Protein AF-A0A3B9I034-F1 (afdb_monomer)

Structure (mmCIF, N/CA/C/O backbone):
data_AF-A0A3B9I034-F1
#
_entry.id   AF-A0A3B9I034-F1
#
loop_
_atom_site.group_PDB
_atom_site.id
_atom_site.type_symbol
_atom_site.label_atom_id
_atom_site.label_alt_id
_atom_site.label_comp_id
_atom_site.label_asym_id
_atom_site.label_entity_id
_atom_site.label_seq_id
_atom_site.pdbx_PDB_ins_code
_atom_site.Cartn_x
_atom_site.Cartn_y
_atom_site.Cartn_z
_atom_site.occupancy
_atom_site.B_iso_or_equiv
_atom_site.auth_seq_id
_atom_site.auth_comp_id
_atom_site.auth_asym_id
_atom_site.auth_atom_id
_atom_site.pdbx_PDB_model_num
ATOM 1 N N . ALA A 1 1 ? -2.185 0.206 -6.070 1.00 97.25 1 ALA A N 1
ATOM 2 C CA . ALA A 1 1 ? -1.815 -0.598 -7.250 1.00 97.25 1 ALA A CA 1
ATOM 3 C C . ALA A 1 1 ? -1.670 -2.050 -6.817 1.00 97.25 1 ALA A C 1
ATOM 5 O O . ALA A 1 1 ? -1.694 -2.311 -5.619 1.00 97.25 1 ALA A O 1
ATOM 6 N N . ASP A 1 2 ? -1.545 -2.965 -7.762 1.00 98.00 2 ASP A N 1
ATOM 7 C CA . ASP A 1 2 ? -1.451 -4.414 -7.565 1.00 98.00 2 ASP A CA 1
ATOM 8 C C . ASP A 1 2 ? -0.141 -5.010 -8.117 1.00 98.00 2 ASP A C 1
ATOM 10 O O . ASP A 1 2 ? 0.237 -6.121 -7.755 1.00 98.00 2 ASP A O 1
ATOM 14 N N . HIS A 1 3 ? 0.603 -4.255 -8.923 1.00 98.62 3 HIS A N 1
ATOM 15 C CA . HIS A 1 3 ? 1.964 -4.574 -9.358 1.00 98.62 3 HIS A CA 1
ATOM 16 C C . HIS A 1 3 ? 2.679 -3.314 -9.883 1.00 98.62 3 HIS A C 1
ATOM 18 O O . HIS A 1 3 ? 2.119 -2.214 -9.846 1.00 98.62 3 HIS A O 1
ATOM 24 N N . GLY A 1 4 ? 3.919 -3.484 -10.355 1.00 98.56 4 GLY A N 1
ATOM 25 C CA . GLY A 1 4 ? 4.657 -2.493 -11.136 1.00 98.56 4 GLY A CA 1
ATOM 26 C C . GLY A 1 4 ? 4.516 -2.733 -12.640 1.00 98.56 4 GLY A C 1
ATOM 27 O O . GLY A 1 4 ? 4.176 -3.834 -13.083 1.00 98.56 4 GLY A O 1
ATOM 28 N N . CYS A 1 5 ? 4.766 -1.696 -13.431 1.00 98.56 5 CYS A N 1
ATOM 29 C CA . CYS A 1 5 ? 4.877 -1.788 -14.886 1.00 98.56 5 CYS A CA 1
ATOM 30 C C . CYS A 1 5 ? 5.828 -0.686 -15.369 1.00 98.56 5 CYS A C 1
ATOM 32 O O . CYS A 1 5 ? 5.402 0.309 -15.959 1.00 98.56 5 CYS A O 1
ATOM 34 N N . ASP A 1 6 ? 7.106 -0.829 -15.021 1.00 98.56 6 ASP A N 1
ATOM 35 C CA . ASP A 1 6 ? 8.143 0.167 -15.294 1.00 98.56 6 ASP A CA 1
ATOM 36 C C . ASP A 1 6 ? 8.304 0.403 -16.814 1.00 98.56 6 ASP A C 1
ATOM 38 O O . ASP A 1 6 ? 8.723 -0.506 -17.537 1.00 98.56 6 ASP A O 1
ATOM 42 N N . PRO A 1 7 ? 8.014 1.621 -17.320 1.00 98.12 7 PRO A N 1
ATOM 43 C CA . PRO A 1 7 ? 8.079 1.934 -18.748 1.00 98.12 7 PRO A CA 1
ATOM 44 C C . PRO A 1 7 ? 9.512 1.987 -19.301 1.00 98.12 7 PRO A C 1
ATOM 46 O O . PRO A 1 7 ? 9.699 2.110 -20.511 1.00 98.12 7 PRO A O 1
ATOM 49 N N . THR A 1 8 ? 10.525 1.934 -18.435 1.00 98.25 8 THR A N 1
ATOM 50 C CA . THR A 1 8 ? 11.944 1.862 -18.802 1.00 98.25 8 THR A CA 1
ATOM 51 C C . THR A 1 8 ? 12.485 0.430 -18.764 1.00 98.25 8 THR A C 1
ATOM 53 O O . THR A 1 8 ? 13.611 0.184 -19.209 1.00 98.25 8 THR A O 1
ATOM 56 N N . TYR A 1 9 ? 11.690 -0.532 -18.279 1.00 98.00 9 TYR A N 1
ATOM 57 C CA . TYR A 1 9 ? 12.058 -1.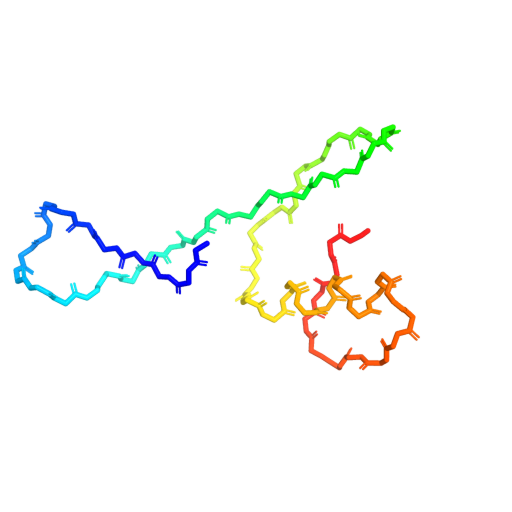942 -18.255 1.00 98.00 9 TYR A CA 1
ATOM 58 C C . TYR A 1 9 ? 11.948 -2.565 -19.650 1.00 98.00 9 TYR A C 1
ATOM 60 O O . TYR A 1 9 ? 11.119 -2.196 -20.479 1.00 98.00 9 TYR A O 1
ATOM 68 N N . LYS A 1 10 ? 12.812 -3.541 -19.932 1.00 98.25 10 LYS A N 1
ATOM 69 C CA . LYS A 1 10 ? 12.811 -4.253 -21.215 1.00 98.25 10 LYS A CA 1
ATOM 70 C C . LYS A 1 10 ? 11.610 -5.201 -21.326 1.00 98.25 10 LYS A C 1
ATOM 72 O O . LYS A 1 10 ? 11.292 -5.913 -20.378 1.00 98.25 10 LYS A O 1
ATOM 77 N N . GLY A 1 11 ? 11.038 -5.315 -22.524 1.00 97.81 11 GLY A N 1
ATOM 78 C CA . GLY A 1 11 ? 9.912 -6.214 -22.799 1.00 97.81 11 GLY A CA 1
ATOM 79 C C . GLY A 1 11 ? 8.558 -5.516 -22.662 1.00 97.81 11 GLY A C 1
ATOM 80 O O . GLY A 1 11 ? 8.458 -4.318 -22.895 1.00 97.81 11 GLY A O 1
ATOM 81 N N . SER A 1 12 ? 7.512 -6.286 -22.360 1.00 97.88 12 SER A N 1
ATOM 82 C CA . SER A 1 12 ? 6.128 -5.788 -22.229 1.00 97.88 12 SER A CA 1
ATOM 83 C C . SER A 1 12 ? 5.351 -6.443 -21.079 1.00 97.88 12 SER A C 1
ATOM 85 O O . SER A 1 12 ? 4.137 -6.292 -20.996 1.00 97.88 12 SER A O 1
ATOM 87 N N . ASP A 1 13 ? 6.049 -7.181 -20.211 1.00 98.50 13 ASP A N 1
ATOM 88 C CA . ASP A 1 13 ? 5.461 -7.811 -19.027 1.00 98.50 13 ASP A CA 1
ATOM 89 C C . ASP A 1 13 ? 5.604 -6.899 -17.798 1.00 98.50 13 ASP A C 1
ATOM 91 O O . ASP A 1 13 ? 6.380 -5.939 -17.800 1.00 98.50 13 ASP A O 1
ATOM 95 N N . HIS A 1 14 ? 4.858 -7.203 -16.742 1.00 98.69 14 HIS A N 1
ATOM 96 C CA . HIS A 1 14 ? 4.876 -6.465 -15.484 1.00 98.69 14 HIS A CA 1
ATOM 97 C C . HIS A 1 14 ? 6.215 -6.581 -14.739 1.00 98.69 14 HIS A C 1
ATOM 99 O O . HIS A 1 14 ? 6.969 -7.546 -14.876 1.00 98.69 14 HIS A O 1
ATOM 105 N N . THR A 1 15 ? 6.470 -5.619 -13.853 1.00 98.44 15 THR A N 1
ATOM 106 C CA . THR A 1 15 ? 7.616 -5.610 -12.936 1.00 98.44 15 THR A CA 1
ATOM 107 C C . THR A 1 15 ? 7.186 -5.930 -11.504 1.00 98.44 15 THR A C 1
ATOM 109 O O . THR A 1 15 ? 6.100 -5.572 -11.034 1.00 98.44 15 THR A O 1
ATOM 112 N N . ARG A 1 16 ? 8.054 -6.638 -10.768 1.00 98.25 16 ARG A N 1
ATOM 113 C CA . ARG A 1 16 ? 7.813 -6.996 -9.364 1.00 98.25 16 ARG A CA 1
ATOM 114 C C . ARG A 1 16 ? 8.212 -5.839 -8.449 1.00 98.25 16 ARG A C 1
ATOM 116 O O . ARG A 1 16 ? 9.343 -5.780 -7.979 1.00 98.25 16 ARG A O 1
ATOM 123 N N . GLU A 1 17 ? 7.264 -4.950 -8.178 1.00 98.44 17 GLU A N 1
ATOM 124 C CA . GLU A 1 17 ? 7.473 -3.756 -7.352 1.00 98.44 17 GLU A CA 1
ATOM 125 C C . GLU A 1 17 ? 6.598 -3.751 -6.094 1.00 98.44 17 GLU A C 1
ATOM 127 O O . GLU A 1 17 ? 5.514 -4.341 -6.058 1.00 98.44 17 GLU A O 1
ATOM 132 N N . ALA A 1 18 ? 7.069 -3.058 -5.055 1.00 98.00 18 ALA A N 1
ATOM 133 C CA . ALA A 1 18 ? 6.211 -2.669 -3.943 1.00 98.00 18 ALA A CA 1
ATOM 134 C C . ALA A 1 18 ? 5.212 -1.604 -4.418 1.00 98.00 18 ALA A C 1
ATOM 136 O O . ALA A 1 18 ? 5.556 -0.726 -5.205 1.00 98.00 18 ALA A O 1
ATOM 137 N N . VAL A 1 19 ? 3.980 -1.656 -3.914 1.00 98.31 19 VAL A N 1
ATOM 138 C CA . VAL A 1 19 ? 2.922 -0.702 -4.276 1.00 98.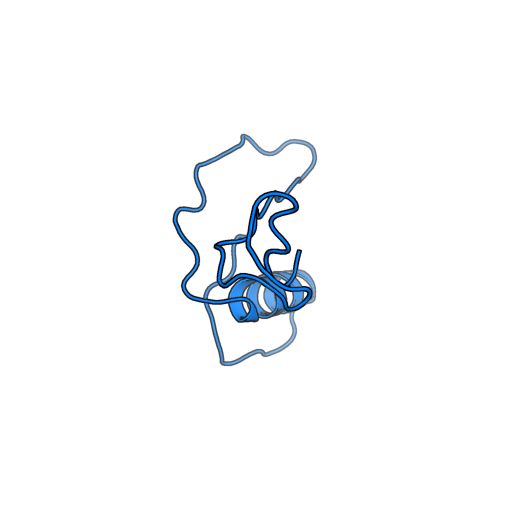31 19 VAL A CA 1
ATOM 139 C C . VAL A 1 19 ? 2.644 0.256 -3.115 1.00 98.31 19 VAL A C 1
ATOM 141 O O . VAL A 1 19 ? 2.717 -0.157 -1.954 1.00 98.31 19 VAL A O 1
ATOM 144 N N . PRO A 1 20 ? 2.296 1.525 -3.385 1.00 97.62 20 PRO A N 1
ATOM 145 C CA . PRO A 1 20 ? 1.972 2.470 -2.326 1.00 97.62 20 PRO A CA 1
ATOM 146 C C . PRO A 1 20 ? 0.634 2.123 -1.661 1.00 97.62 20 PRO A C 1
ATOM 148 O O . PRO A 1 20 ? -0.323 1.720 -2.328 1.00 97.62 20 PRO A O 1
ATOM 151 N N . MET A 1 21 ? 0.552 2.362 -0.351 1.00 96.88 21 MET A N 1
ATOM 152 C CA . MET A 1 21 ? -0.685 2.312 0.427 1.00 96.88 21 MET A CA 1
ATOM 153 C C . MET A 1 21 ? -0.859 3.633 1.175 1.00 96.88 21 MET A C 1
ATOM 155 O O . MET A 1 21 ? -0.055 3.979 2.035 1.00 96.88 21 MET A O 1
ATOM 159 N N . LEU A 1 22 ? -1.926 4.364 0.849 1.00 96.81 22 LEU A N 1
ATOM 160 C CA . LEU A 1 22 ? -2.331 5.584 1.542 1.00 96.81 22 LEU A CA 1
ATOM 161 C C . LEU A 1 22 ? -3.708 5.349 2.160 1.00 96.81 22 LEU A C 1
ATOM 163 O O . LEU A 1 22 ? -4.643 4.962 1.462 1.00 96.81 22 LEU A O 1
ATOM 167 N N . VAL A 1 23 ? -3.827 5.583 3.466 1.00 95.88 23 VAL A N 1
ATOM 168 C CA . VAL A 1 23 ? -5.088 5.464 4.207 1.00 95.88 23 VAL A CA 1
ATOM 169 C C . VAL A 1 23 ? -5.441 6.830 4.769 1.00 95.88 23 VAL A C 1
ATOM 171 O O . VAL A 1 23 ? -4.631 7.455 5.450 1.00 95.88 23 VAL A O 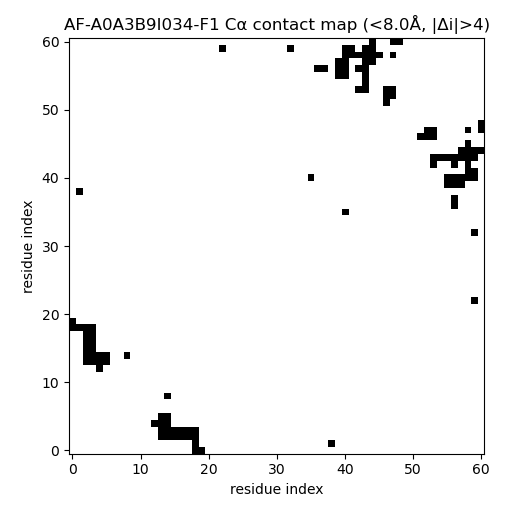1
ATOM 174 N N . TYR A 1 24 ? -6.655 7.293 4.488 1.00 95.62 24 TYR A N 1
ATOM 175 C CA . TYR A 1 24 ? -7.145 8.584 4.948 1.00 95.62 24 TYR A CA 1
ATOM 176 C C . TYR A 1 24 ? -8.373 8.413 5.838 1.00 95.62 24 TYR A C 1
ATOM 178 O O . TYR A 1 24 ? -9.312 7.698 5.495 1.00 95.62 24 TYR A O 1
ATOM 186 N N . GLN A 1 25 ? -8.381 9.129 6.961 1.00 93.25 25 GLN A N 1
ATOM 187 C CA . GLN A 1 25 ? -9.537 9.270 7.833 1.00 93.25 25 GLN A CA 1
ATOM 188 C C . GLN A 1 25 ? -9.624 10.721 8.308 1.00 93.25 25 GLN A C 1
ATOM 190 O O . GLN A 1 25 ? -8.667 11.272 8.856 1.00 93.25 25 GLN A O 1
ATOM 195 N N . ARG A 1 26 ? -10.791 11.345 8.122 1.00 96.56 26 ARG A N 1
ATOM 196 C CA . ARG A 1 26 ? -11.025 12.722 8.565 1.00 96.56 26 ARG A CA 1
ATOM 197 C C . ARG A 1 26 ? -10.831 12.838 10.080 1.00 96.56 26 ARG A C 1
ATOM 199 O O . ARG A 1 26 ? -11.371 12.038 10.837 1.00 96.56 26 ARG A O 1
ATOM 206 N N . GLY A 1 27 ? -10.094 13.864 10.507 1.00 96.19 27 GLY A N 1
ATOM 207 C CA . GLY A 1 27 ? -9.865 14.156 11.926 1.00 96.19 27 GLY A CA 1
ATOM 208 C C . GLY A 1 27 ? -8.835 13.253 12.608 1.00 96.19 27 GLY A C 1
ATOM 209 O O . GLY A 1 27 ? -8.707 13.312 13.827 1.00 96.19 27 GLY A O 1
ATOM 210 N N . ARG A 1 28 ? -8.099 12.430 11.851 1.00 93.25 28 ARG A N 1
ATOM 211 C CA . ARG A 1 28 ? -7.057 11.552 12.387 1.00 93.25 28 ARG A CA 1
ATOM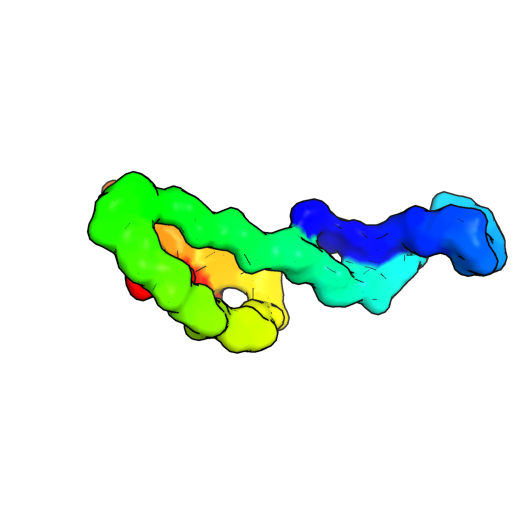 212 C C . ARG A 1 28 ? -5.675 12.038 11.960 1.00 93.25 28 ARG A C 1
ATOM 214 O O . ARG A 1 28 ? -5.455 12.329 10.787 1.00 93.25 28 ARG A O 1
ATOM 221 N N . THR A 1 29 ? -4.746 12.123 12.911 1.00 95.81 29 THR A N 1
ATOM 222 C CA . THR A 1 29 ? -3.343 12.442 12.619 1.00 95.81 29 THR A CA 1
ATOM 223 C C . THR A 1 29 ? -2.714 11.296 11.833 1.00 95.81 29 THR A C 1
ATOM 225 O O . THR A 1 29 ? -2.890 10.128 12.188 1.00 95.81 29 THR A O 1
ATOM 228 N N . GLY A 1 30 ? -1.990 11.630 10.763 1.00 95.56 30 GLY A N 1
ATOM 229 C CA . GLY A 1 30 ? -1.244 10.650 9.981 1.00 95.56 30 GLY A CA 1
ATOM 230 C C . GLY A 1 30 ? -0.163 9.966 10.818 1.00 95.56 30 GLY A C 1
ATOM 231 O O . GLY A 1 30 ? 0.424 10.574 11.713 1.00 95.56 30 GLY A O 1
ATOM 232 N N . LYS A 1 31 ? 0.101 8.697 10.514 1.00 95.06 31 LYS A N 1
ATOM 233 C CA . LYS A 1 31 ? 1.205 7.922 11.085 1.00 95.06 31 LYS A CA 1
ATOM 234 C C . LYS A 1 31 ? 1.845 7.073 9.996 1.00 95.06 31 LYS A C 1
ATOM 236 O O . LYS A 1 31 ? 1.183 6.740 9.012 1.00 95.06 31 LYS A O 1
ATOM 241 N N . ASP A 1 32 ? 3.102 6.704 10.204 1.00 96.50 32 ASP A N 1
ATOM 242 C CA . ASP A 1 32 ? 3.746 5.679 9.392 1.00 96.50 32 ASP A CA 1
ATOM 243 C C . ASP A 1 32 ? 3.059 4.323 9.639 1.00 96.50 32 ASP A C 1
ATOM 245 O O . ASP A 1 32 ? 2.860 3.912 10.786 1.00 96.50 32 ASP A O 1
ATOM 249 N N . LEU A 1 33 ? 2.641 3.660 8.559 1.00 95.50 33 LEU A N 1
ATOM 250 C CA . LEU A 1 33 ? 2.009 2.336 8.594 1.00 95.50 33 LEU A CA 1
ATOM 251 C C . LEU A 1 33 ? 3.029 1.196 8.451 1.00 95.50 33 LEU A C 1
ATOM 253 O O . LEU A 1 33 ? 2.642 0.024 8.552 1.00 95.50 33 LEU A O 1
ATOM 257 N N . GLY A 1 34 ? 4.299 1.537 8.217 1.00 96.38 34 GLY A N 1
ATOM 258 C CA . GLY A 1 34 ? 5.376 0.611 7.910 1.00 96.38 34 GLY A CA 1
ATOM 259 C C . GLY A 1 34 ? 5.188 -0.102 6.571 1.00 96.38 34 GLY A C 1
ATOM 260 O O . GLY A 1 34 ? 4.227 0.114 5.828 1.00 96.38 34 GLY A O 1
ATOM 261 N N . ILE A 1 35 ? 6.118 -1.008 6.273 1.00 97.00 35 ILE A N 1
ATOM 262 C CA . ILE A 1 35 ? 6.008 -1.900 5.117 1.00 97.00 35 ILE A CA 1
ATOM 263 C C . ILE A 1 35 ? 4.977 -2.985 5.431 1.00 97.00 35 ILE A C 1
ATOM 265 O O . ILE A 1 35 ? 5.073 -3.682 6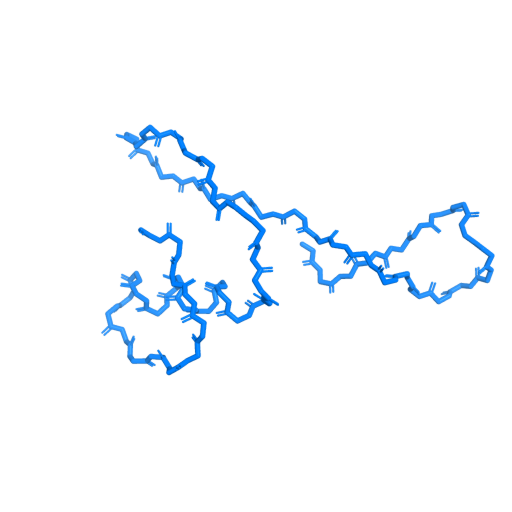.443 1.00 97.00 35 ILE A O 1
ATOM 269 N N . ARG A 1 36 ? 3.990 -3.139 4.547 1.00 96.75 36 ARG A N 1
ATOM 270 C CA . ARG A 1 36 ? 2.962 -4.178 4.667 1.00 96.75 36 ARG A CA 1
ATOM 271 C C . ARG A 1 36 ? 3.485 -5.496 4.112 1.00 96.75 36 ARG A C 1
ATOM 273 O O . ARG A 1 36 ? 4.168 -5.509 3.092 1.00 96.75 36 ARG A O 1
ATOM 280 N N . GLN A 1 37 ? 3.147 -6.604 4.768 1.00 94.44 37 GLN A N 1
ATOM 281 C CA . GLN A 1 37 ? 3.637 -7.935 4.378 1.00 94.44 37 GLN A CA 1
ATOM 282 C C . GLN A 1 37 ? 2.983 -8.445 3.087 1.00 94.44 37 GLN A C 1
ATOM 284 O O . GLN A 1 37 ? 3.585 -9.211 2.339 1.00 94.44 37 GLN A O 1
ATOM 289 N N . GLY A 1 38 ? 1.758 -8.004 2.807 1.00 95.88 38 GLY A N 1
ATOM 290 C CA . GLY A 1 38 ? 1.052 -8.356 1.586 1.00 95.88 38 GLY A CA 1
ATOM 291 C C . GLY A 1 38 ? -0.260 -7.602 1.436 1.00 95.88 38 GLY A C 1
ATOM 292 O O . GLY A 1 38 ? -0.705 -6.887 2.336 1.00 95.88 38 GLY A O 1
ATOM 293 N N . PHE A 1 39 ? -0.902 -7.779 0.282 1.00 97.69 39 PHE A N 1
ATOM 294 C CA . PHE A 1 39 ? -2.142 -7.068 -0.055 1.00 97.69 39 PHE A CA 1
ATOM 295 C C . PHE A 1 39 ? -3.323 -7.457 0.837 1.00 97.69 39 PHE A C 1
ATOM 297 O O . PHE A 1 39 ? -4.284 -6.700 0.956 1.00 97.69 39 PHE A O 1
ATOM 304 N N . TRP A 1 40 ? -3.235 -8.602 1.516 1.00 97.88 40 TRP A N 1
ATOM 305 C CA . TRP A 1 40 ? -4.232 -9.054 2.484 1.00 97.88 40 TRP A CA 1
ATOM 306 C C . TRP A 1 40 ? -4.425 -8.075 3.654 1.00 97.88 40 TRP A C 1
ATOM 308 O O . TRP A 1 40 ? -5.490 -8.073 4.262 1.00 97.88 40 TRP A O 1
ATOM 318 N N . ASP A 1 41 ? -3.465 -7.189 3.937 1.00 98.00 41 ASP A N 1
ATOM 319 C CA . ASP A 1 41 ? -3.618 -6.154 4.969 1.00 98.00 41 ASP A CA 1
ATOM 320 C C . ASP A 1 41 ? -4.695 -5.119 4.601 1.00 98.00 41 ASP A C 1
ATOM 322 O O . ASP A 1 41 ? -5.352 -4.561 5.483 1.00 98.00 41 ASP A O 1
ATOM 326 N N . VAL A 1 42 ? -4.948 -4.898 3.305 1.00 97.62 42 VAL A N 1
ATOM 327 C CA . VAL A 1 42 ? -6.071 -4.065 2.844 1.00 97.62 42 VAL A CA 1
ATOM 328 C C . VAL A 1 42 ? -7.398 -4.736 3.199 1.00 97.62 42 VAL A C 1
ATOM 330 O O . VAL A 1 42 ? -8.275 -4.093 3.774 1.00 97.62 42 VAL A O 1
ATOM 333 N N . ALA A 1 43 ? -7.526 -6.040 2.936 1.00 97.94 43 ALA A N 1
ATOM 334 C CA . ALA A 1 43 ? -8.713 -6.809 3.304 1.00 97.94 43 ALA A CA 1
ATOM 335 C C . ALA A 1 43 ? -8.912 -6.855 4.829 1.00 97.94 43 ALA A C 1
ATOM 337 O O . ALA A 1 43 ? -10.023 -6.619 5.298 1.00 97.94 43 ALA A O 1
ATOM 338 N N . ALA A 1 44 ? -7.839 -7.051 5.604 1.00 98.12 44 ALA A N 1
ATOM 339 C CA . ALA A 1 44 ? -7.877 -6.999 7.067 1.00 98.12 44 ALA A CA 1
ATOM 340 C C . ALA A 1 44 ? -8.355 -5.634 7.588 1.00 98.12 44 ALA A C 1
ATOM 342 O O . ALA A 1 44 ? -9.148 -5.564 8.526 1.00 98.12 44 ALA A O 1
ATOM 343 N N . THR A 1 45 ? -7.920 -4.545 6.948 1.00 97.25 45 THR A N 1
ATOM 344 C CA . THR A 1 45 ? -8.344 -3.176 7.282 1.00 97.25 45 THR A CA 1
ATOM 345 C C . THR A 1 45 ? -9.833 -2.964 7.008 1.00 97.25 45 THR A C 1
ATOM 347 O O . THR A 1 45 ? -10.545 -2.419 7.851 1.00 97.25 45 THR A O 1
ATOM 350 N N . ILE A 1 46 ? -10.328 -3.426 5.855 1.00 97.94 46 ILE A N 1
ATOM 351 C CA . ILE A 1 46 ? -11.749 -3.330 5.483 1.00 97.94 46 ILE A CA 1
ATOM 352 C C . ILE A 1 46 ? -12.614 -4.179 6.419 1.00 97.94 46 ILE A C 1
ATOM 354 O O . ILE A 1 46 ? -13.639 -3.706 6.906 1.00 97.94 46 ILE A O 1
ATOM 358 N N . ALA A 1 47 ? -12.193 -5.410 6.708 1.00 98.38 47 ALA A N 1
ATOM 359 C CA . ALA A 1 47 ? -12.909 -6.310 7.604 1.00 98.38 47 ALA A CA 1
ATOM 360 C C . ALA A 1 47 ? -13.042 -5.717 9.013 1.00 98.38 47 ALA A C 1
ATOM 362 O O . ALA A 1 47 ? -14.141 -5.675 9.567 1.00 98.38 47 ALA A O 1
ATOM 363 N N . ALA A 1 48 ? -11.948 -5.157 9.541 1.00 97.25 48 ALA A N 1
ATOM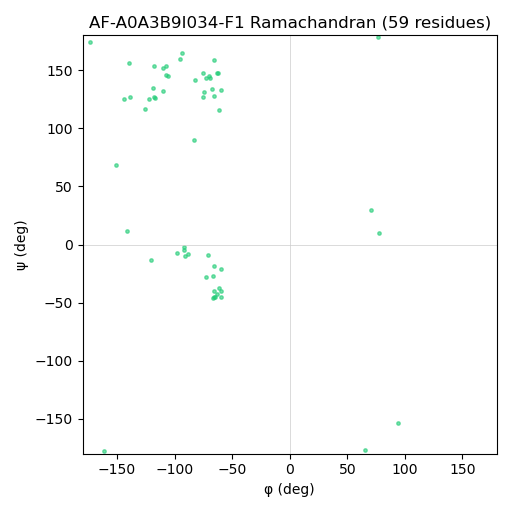 364 C CA . ALA A 1 48 ? -11.947 -4.446 10.814 1.00 97.25 48 ALA A CA 1
ATOM 365 C C . ALA A 1 48 ? -12.876 -3.218 10.803 1.00 97.25 48 ALA A C 1
ATOM 367 O O . ALA A 1 48 ? -13.550 -2.962 11.796 1.00 97.25 48 ALA A O 1
ATOM 368 N N . HIS A 1 49 ? -12.950 -2.479 9.689 1.00 96.69 49 HIS A N 1
ATOM 369 C CA . HIS A 1 49 ? -13.855 -1.332 9.558 1.00 96.69 49 HIS A CA 1
ATOM 370 C C . HIS A 1 49 ? -15.334 -1.739 9.588 1.00 96.69 49 HIS A C 1
ATOM 372 O O . HIS A 1 49 ? -16.153 -1.051 10.190 1.00 96.69 49 HIS A O 1
ATOM 378 N N . LEU A 1 50 ? -15.669 -2.852 8.931 1.00 98.06 50 LEU A N 1
ATOM 379 C CA . LEU A 1 50 ? -17.041 -3.343 8.784 1.00 98.06 50 LEU A CA 1
ATOM 380 C C . LEU A 1 50 ? -17.495 -4.255 9.935 1.00 98.06 50 LEU A C 1
ATOM 382 O O . LEU A 1 50 ? -18.666 -4.621 9.987 1.00 98.06 50 LEU A O 1
ATOM 386 N N . GLY A 1 51 ? -16.591 -4.638 10.841 1.00 97.81 51 GLY A N 1
ATOM 387 C CA . GLY A 1 51 ? -16.895 -5.553 11.942 1.00 97.81 51 GLY A CA 1
ATOM 388 C C . GLY A 1 51 ? -17.142 -6.997 11.493 1.00 97.81 51 GLY A C 1
ATOM 389 O O . GLY A 1 51 ? -17.911 -7.709 12.134 1.00 97.81 51 GLY A O 1
ATOM 390 N N . VAL A 1 52 ? -16.515 -7.430 10.395 1.00 98.38 52 VAL A N 1
ATOM 391 C CA . VAL A 1 52 ? -16.607 -8.808 9.879 1.00 98.38 52 VAL A CA 1
ATOM 392 C C . VAL A 1 52 ? -15.305 -9.573 10.115 1.00 98.38 52 VAL A C 1
ATOM 394 O O . VAL A 1 52 ? -14.229 -8.984 10.206 1.0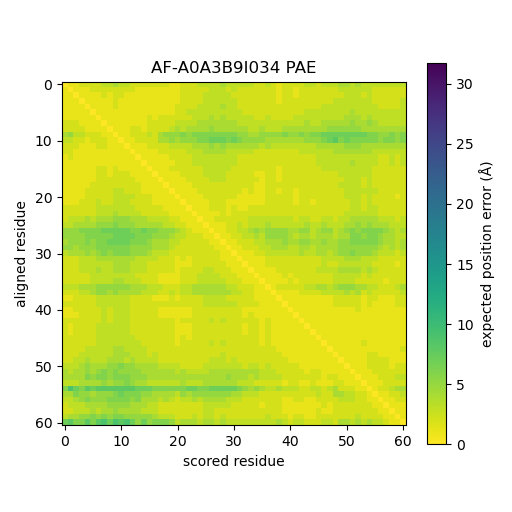0 98.38 52 VAL A O 1
ATOM 397 N N . GLU A 1 53 ? -15.389 -10.900 10.219 1.00 97.56 53 GLU A N 1
ATOM 398 C CA . 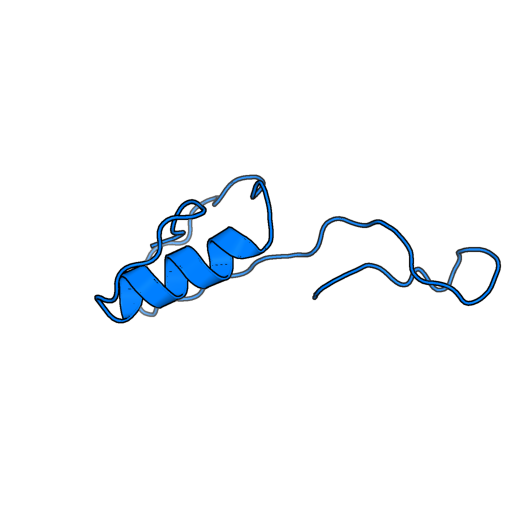GLU A 1 53 ? -14.219 -11.743 10.480 1.00 97.56 53 GLU A CA 1
ATOM 399 C C . GLU A 1 53 ? -13.322 -11.878 9.235 1.00 97.56 53 GLU A C 1
ATOM 401 O O . GLU A 1 53 ? -13.786 -12.224 8.148 1.00 97.56 53 GLU A O 1
ATOM 406 N N . TYR A 1 54 ? -12.014 -11.663 9.406 1.00 97.88 54 TYR A N 1
ATOM 407 C CA . TYR A 1 54 ? -10.988 -11.970 8.408 1.00 97.88 54 TYR A CA 1
ATOM 408 C C . TYR A 1 54 ? -9.717 -12.460 9.109 1.00 97.88 54 TYR A C 1
ATOM 410 O O . TYR A 1 54 ? -9.202 -11.799 10.005 1.00 97.88 54 TYR A O 1
ATOM 418 N N . LYS A 1 55 ? -9.231 -13.646 8.725 1.00 95.88 55 LYS A N 1
ATOM 419 C CA . LYS A 1 55 ? -8.195 -14.384 9.477 1.00 95.88 55 LYS A CA 1
ATOM 420 C C . LYS A 1 55 ? -6.756 -14.078 9.062 1.00 95.88 55 LYS A C 1
ATOM 422 O O . LYS A 1 55 ? -5.831 -14.535 9.724 1.00 95.88 55 LYS A O 1
ATOM 427 N N . ASN A 1 56 ? -6.562 -13.351 7.965 1.00 96.75 56 ASN A N 1
ATOM 428 C CA . ASN A 1 56 ? -5.240 -13.077 7.410 1.00 96.75 56 ASN A CA 1
ATOM 429 C C . ASN A 1 56 ? -4.877 -11.603 7.587 1.00 96.75 56 ASN A C 1
ATOM 431 O O . ASN A 1 56 ? -5.746 -10.737 7.560 1.00 96.75 56 ASN A O 1
ATOM 435 N N . GLY A 1 57 ? -3.584 -11.310 7.679 1.00 95.62 57 GLY A N 1
ATOM 436 C CA . GLY A 1 57 ? -3.103 -9.934 7.670 1.00 95.62 57 GLY A CA 1
ATOM 437 C C . GLY A 1 57 ? -3.273 -9.149 8.957 1.00 95.62 57 GLY A C 1
ATOM 438 O O . GLY A 1 57 ? -3.823 -9.614 9.951 1.00 95.62 57 GLY A O 1
ATOM 439 N N . THR A 1 58 ? -2.793 -7.915 8.892 1.00 96.44 58 THR A N 1
ATOM 440 C CA . THR A 1 58 ? -2.821 -6.945 9.980 1.00 96.44 58 THR A CA 1
ATOM 441 C C . THR A 1 58 ? -3.558 -5.700 9.500 1.00 96.44 58 THR A C 1
ATOM 443 O O . THR A 1 58 ? -3.185 -5.101 8.492 1.00 96.44 58 THR A O 1
ATOM 446 N N . SER A 1 59 ? -4.598 -5.287 10.224 1.00 96.00 59 SER A N 1
ATOM 447 C CA . SER A 1 59 ? -5.345 -4.058 9.923 1.00 96.00 59 SER A CA 1
ATOM 448 C C 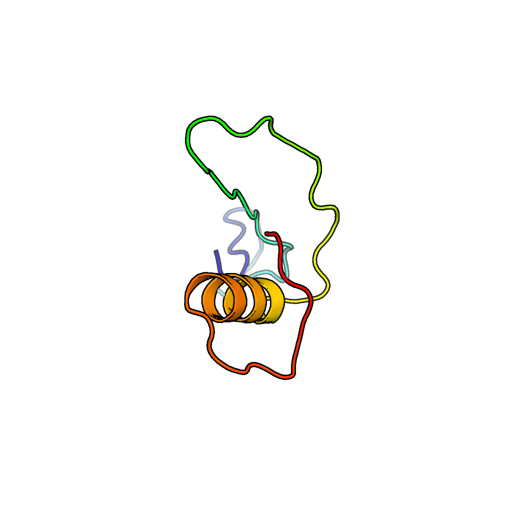. SER A 1 59 ? -4.465 -2.805 10.058 1.00 96.00 59 SER A C 1
ATOM 450 O O . SER A 1 59 ? -3.558 -2.755 10.891 1.00 96.00 59 SER A O 1
ATOM 452 N N . ALA A 1 60 ? -4.735 -1.790 9.236 1.00 93.62 60 ALA A N 1
ATOM 453 C CA . ALA A 1 60 ? -4.130 -0.460 9.315 1.00 93.62 60 ALA A CA 1
ATOM 454 C C . ALA A 1 60 ? -4.942 0.539 10.170 1.00 93.62 60 ALA A C 1
ATOM 456 O O . ALA A 1 60 ? -4.515 1.690 10.317 1.00 93.62 60 ALA A O 1
ATOM 457 N N . LEU A 1 61 ? -6.103 0.127 10.705 1.00 88.88 61 LEU A N 1
ATOM 458 C CA . LEU A 1 61 ? -6.940 0.966 11.572 1.00 88.88 61 LEU A CA 1
ATOM 459 C C . LEU A 1 61 ? -6.323 1.236 12.944 1.00 88.88 61 LEU A C 1
ATOM 461 O O . LEU A 1 61 ? -5.407 0.521 13.400 1.00 88.88 61 LEU A O 1
#

pLDDT: mean 96.97, std 1.7, range [88.88, 98.69]

Mean predicted aligned error: 2.54 Å

Radius of gyration: 14.77 Å; Cα contacts (8 Å, |Δi|>4): 60; chains: 1; bounding box: 30×28×35 Å

Foldseek 3Di:
DQFAQDPPDPDGDTDHDDDDDDDDDPPDDDDDQPRFPDPCLVVVQVCVVVVHDDDDGDHSD

Sequence (61 aa):
ADHGCDPTYKGSDHTREAVPMLVYQRGRTGKDLGIRQGFWDVAATIAAHLGVEYKNGTSAL

Solvent-accessible surface area (backbone atoms only — not comparable to full-atom values): 4297 Å² total; per-residue (Å²): 109,93,61,32,68,59,89,85,54,87,82,88,71,74,37,98,48,89,58,81,82,87,86,88,58,91,95,57,84,87,73,89,82,73,87,72,95,53,75,50,23,58,55,20,28,51,23,64,73,72,75,46,93,63,96,50,68,56,54,79,120

Secondary structure (DSSP, 8-state):
--SB--TTSSSSS-B----------TT---------S-THHHHHHHHHHHT----SS----